Protein AF-A0A2P4SYY4-F1 (afdb_monomer)

Foldseek 3Di:
DDDDDDDDPPPDPDDDVVNVVLVVVLQVCLVCLVVLVVVLVCLVVCVCVVPDPPVRSVVSNVVSVVSSCCSVPVVVD

Sequence (77 aa):
MKDGDGGPRHSSPPPSDGDRLFAQKCRELRGFIRPLTELLNGLRMGRYDKGLSSFQQSVAMDRIQRIIGVLQKPEMG

Mean predicted aligned error: 9.88 Å

Structure (mmCIF, N/CA/C/O backbone):
data_AF-A0A2P4SYY4-F1
#
_entry.id   AF-A0A2P4SYY4-F1
#
loop_
_atom_site.group_PDB
_atom_site.id
_atom_site.type_symbol
_atom_site.label_atom_id
_atom_site.label_alt_id
_atom_site.label_comp_id
_atom_site.label_asym_id
_atom_site.label_entity_id
_atom_site.label_seq_id
_atom_site.pdbx_PDB_ins_code
_atom_site.Cartn_x
_atom_site.Cartn_y
_atom_site.Cartn_z
_atom_site.occupancy
_atom_site.B_iso_or_equiv
_atom_site.auth_seq_id
_atom_site.auth_comp_id
_atom_site.auth_asym_id
_atom_site.auth_atom_id
_atom_site.pdbx_PDB_model_num
ATOM 1 N N . MET A 1 1 ? 35.804 31.218 -33.613 1.00 49.00 1 MET A N 1
ATOM 2 C CA . MET A 1 1 ? 34.345 31.473 -33.544 1.00 49.00 1 MET A CA 1
ATOM 3 C C . MET A 1 1 ? 33.681 30.158 -33.926 1.00 49.00 1 MET A C 1
ATOM 5 O O . MET A 1 1 ? 33.843 29.766 -35.064 1.00 49.00 1 MET A O 1
ATOM 9 N N . LYS A 1 2 ? 33.020 29.383 -33.070 1.00 49.72 2 LYS A N 1
ATOM 10 C CA . LYS A 1 2 ? 32.401 29.633 -31.767 1.00 49.72 2 LYS A CA 1
ATOM 11 C C . LYS A 1 2 ? 32.147 28.233 -31.175 1.00 49.72 2 LYS A C 1
ATOM 13 O O . LYS A 1 2 ? 31.231 27.560 -31.631 1.00 49.72 2 LYS A O 1
ATOM 18 N N . ASP A 1 3 ? 32.986 27.775 -30.250 1.00 45.47 3 ASP A N 1
ATOM 19 C CA . ASP A 1 3 ? 32.797 26.488 -29.572 1.00 45.47 3 ASP A CA 1
ATOM 20 C C . ASP A 1 3 ? 31.665 26.642 -28.555 1.00 45.47 3 ASP A C 1
ATOM 22 O O . ASP A 1 3 ? 31.788 27.356 -27.560 1.00 45.47 3 ASP A O 1
ATOM 26 N N . GLY A 1 4 ? 30.515 26.052 -28.863 1.00 63.50 4 GLY A N 1
ATOM 27 C CA . GLY A 1 4 ? 29.329 26.130 -28.027 1.00 63.50 4 GLY A CA 1
ATOM 28 C C . GLY A 1 4 ? 28.399 24.959 -28.291 1.00 63.50 4 GLY A C 1
ATOM 29 O O . GLY A 1 4 ? 27.568 25.051 -29.183 1.00 63.50 4 GLY A O 1
ATOM 30 N N . ASP A 1 5 ? 28.559 23.899 -27.502 1.00 49.47 5 ASP A N 1
ATOM 31 C CA . ASP A 1 5 ? 27.548 22.900 -27.122 1.00 49.47 5 ASP A CA 1
ATOM 32 C C . ASP A 1 5 ? 28.206 22.040 -26.020 1.00 49.47 5 ASP A C 1
ATOM 34 O O . ASP A 1 5 ? 29.348 21.627 -26.177 1.00 49.47 5 ASP A O 1
ATOM 38 N N . GLY A 1 6 ? 27.683 21.767 -24.831 1.00 50.88 6 GLY A N 1
ATOM 39 C CA . GLY A 1 6 ? 26.356 21.904 -24.263 1.00 50.88 6 GLY A CA 1
ATOM 40 C C . GLY A 1 6 ? 26.305 20.912 -23.093 1.00 50.88 6 GLY A C 1
ATOM 41 O O . GLY A 1 6 ? 26.134 19.730 -23.337 1.00 50.88 6 GLY A O 1
ATOM 42 N N . GLY A 1 7 ? 26.515 21.395 -21.857 1.00 52.59 7 GLY A N 1
ATOM 43 C CA . GLY A 1 7 ? 26.188 20.778 -20.550 1.00 52.59 7 GLY A CA 1
ATOM 44 C C . GLY A 1 7 ? 26.642 19.333 -20.219 1.00 52.59 7 GLY A C 1
ATOM 45 O O . GLY A 1 7 ? 26.642 18.446 -21.066 1.00 52.59 7 GLY A O 1
ATOM 46 N N . PRO A 1 8 ? 26.952 19.011 -18.945 1.00 50.66 8 PRO A N 1
ATOM 47 C CA . PRO A 1 8 ? 27.161 17.625 -18.543 1.00 50.66 8 PRO A CA 1
ATOM 48 C C . PRO A 1 8 ? 25.835 16.873 -18.694 1.00 50.66 8 PRO A C 1
ATOM 50 O O . PRO A 1 8 ? 24.892 17.055 -17.923 1.00 50.66 8 PRO A O 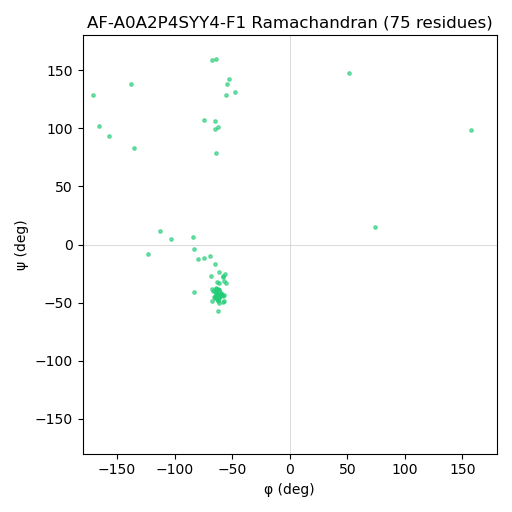1
ATOM 53 N N . ARG A 1 9 ? 25.742 16.024 -19.721 1.00 55.03 9 ARG A N 1
ATOM 54 C CA . ARG A 1 9 ? 24.670 15.037 -19.832 1.00 55.03 9 ARG A CA 1
ATOM 55 C C . ARG A 1 9 ? 24.880 14.087 -18.660 1.00 55.03 9 ARG A C 1
ATOM 57 O O . ARG A 1 9 ? 25.753 13.227 -18.717 1.00 55.03 9 ARG A O 1
ATOM 64 N N . HIS A 1 10 ? 24.124 14.278 -17.583 1.00 56.06 10 HIS A N 1
ATOM 65 C CA . HIS A 1 10 ? 23.987 13.295 -16.516 1.00 56.06 10 HIS A CA 1
ATOM 66 C C . HIS A 1 10 ? 23.314 12.059 -17.119 1.00 56.06 10 HIS A C 1
ATOM 68 O O . HIS A 1 10 ? 22.104 11.872 -17.026 1.00 56.06 10 HIS A O 1
ATOM 74 N N . SER A 1 11 ? 24.101 11.252 -17.827 1.00 56.44 11 SER A N 1
ATOM 75 C CA . SER A 1 11 ? 23.737 9.910 -18.236 1.00 56.44 11 SER A CA 1
ATOM 76 C C . SER A 1 11 ? 23.525 9.130 -16.953 1.00 56.44 11 SER A C 1
ATOM 78 O O . SER A 1 11 ? 24.483 8.767 -16.270 1.00 56.44 11 SER A O 1
ATOM 80 N N . SER A 1 12 ? 22.256 8.948 -16.597 1.00 63.38 12 SER A N 1
ATOM 81 C CA . SER A 1 12 ? 21.845 7.991 -15.582 1.00 63.38 12 SER A CA 1
ATOM 82 C C . SER A 1 12 ? 22.559 6.676 -15.906 1.00 63.38 12 SER A C 1
ATOM 84 O O . SER A 1 12 ? 22.564 6.285 -17.082 1.00 63.38 12 SER A O 1
ATOM 86 N N . PRO A 1 13 ? 23.213 6.024 -14.930 1.00 63.44 13 PRO A N 1
ATOM 87 C CA . PRO A 1 13 ? 23.817 4.728 -15.182 1.00 63.44 13 PRO A CA 1
ATOM 88 C C . PRO A 1 13 ? 22.753 3.796 -15.782 1.00 63.44 13 PRO A C 1
ATOM 90 O O . PRO A 1 13 ? 21.575 3.904 -15.417 1.00 63.44 13 PRO A O 1
ATOM 93 N N . PRO A 1 14 ? 23.128 2.934 -16.743 1.00 65.44 14 PRO A N 1
ATOM 94 C CA . PRO A 1 14 ? 22.183 1.996 -17.325 1.00 65.44 14 PRO A CA 1
ATOM 95 C C . PRO A 1 14 ? 21.540 1.174 -16.197 1.00 65.44 14 PRO A C 1
ATOM 97 O O . PRO A 1 14 ? 22.247 0.797 -15.259 1.00 65.44 14 PRO A O 1
ATOM 100 N N . PRO A 1 15 ? 20.219 0.925 -16.261 1.00 68.62 15 PRO A N 1
ATOM 101 C CA . PRO A 1 15 ? 19.512 0.209 -15.210 1.00 68.62 15 PRO A CA 1
ATOM 102 C C . PRO A 1 15 ? 20.181 -1.141 -14.979 1.00 68.62 15 PRO A C 1
ATOM 104 O O . PRO A 1 15 ? 20.410 -1.902 -15.925 1.00 68.62 15 PRO A O 1
ATOM 107 N N . SER A 1 16 ? 20.496 -1.417 -13.718 1.00 81.50 16 SER A N 1
ATOM 108 C CA . SER A 1 16 ? 21.088 -2.686 -13.314 1.00 81.50 16 SER A CA 1
ATOM 109 C C . SER A 1 16 ? 20.092 -3.815 -13.583 1.00 81.50 16 SER A C 1
ATOM 111 O O . SER A 1 16 ? 18.880 -3.590 -13.657 1.00 81.50 16 SER A O 1
ATOM 113 N N . ASP A 1 17 ? 20.555 -5.063 -13.674 1.00 82.06 17 ASP A N 1
ATOM 114 C CA . ASP A 1 17 ? 19.634 -6.199 -13.832 1.00 82.06 17 ASP A CA 1
ATOM 115 C C . ASP A 1 17 ? 18.601 -6.268 -12.690 1.00 82.06 17 ASP A C 1
ATOM 117 O O . ASP A 1 17 ? 17.443 -6.617 -12.921 1.00 82.06 17 ASP A O 1
ATOM 121 N N . GLY A 1 18 ? 18.977 -5.823 -11.484 1.00 82.62 18 GLY A N 1
ATOM 122 C CA . GLY A 1 18 ? 18.058 -5.633 -10.359 1.00 82.62 18 GLY A CA 1
ATOM 123 C C . GLY A 1 18 ? 16.923 -4.642 -10.650 1.00 82.62 18 GLY A C 1
ATOM 124 O O . GLY A 1 18 ? 15.767 -4.951 -10.364 1.00 82.62 18 GLY A O 1
ATOM 125 N N . ASP A 1 19 ? 17.215 -3.507 -11.290 1.00 82.81 19 ASP A N 1
ATOM 126 C CA . ASP A 1 19 ? 16.215 -2.489 -11.647 1.00 82.81 19 ASP A CA 1
ATOM 127 C C . ASP A 1 19 ? 15.246 -3.016 -12.712 1.00 82.81 19 ASP A C 1
ATOM 129 O O . ASP A 1 19 ? 14.038 -2.774 -12.653 1.00 82.81 19 ASP A O 1
ATOM 133 N N . ARG A 1 20 ? 15.758 -3.798 -13.673 1.00 83.75 20 ARG A N 1
ATOM 134 C CA . ARG A 1 20 ? 14.935 -4.443 -14.709 1.00 83.75 20 ARG A CA 1
ATOM 135 C C . ARG A 1 20 ? 13.978 -5.467 -14.101 1.00 83.75 20 ARG A C 1
ATOM 137 O O . ARG A 1 20 ? 12.789 -5.453 -14.425 1.00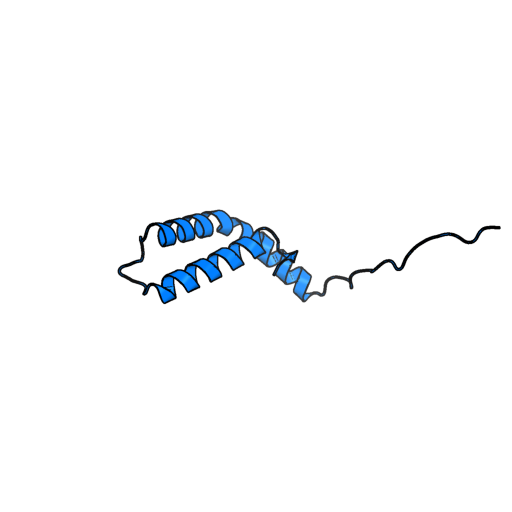 83.75 20 ARG A O 1
ATOM 144 N N . LEU A 1 21 ? 14.473 -6.315 -13.197 1.00 86.69 21 LEU A N 1
ATOM 145 C CA . LEU A 1 21 ? 13.663 -7.302 -12.47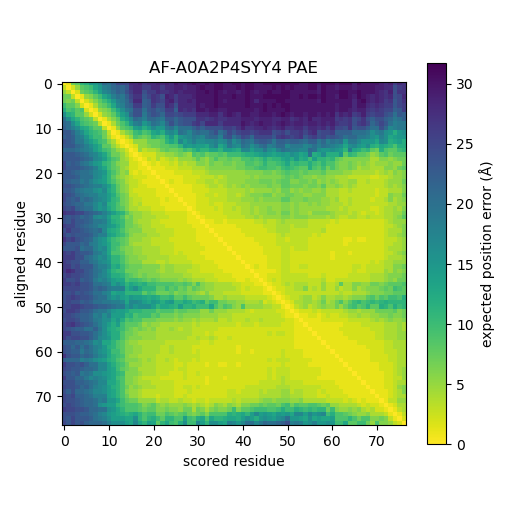6 1.00 86.69 21 LEU A CA 1
ATOM 146 C C . LEU A 1 21 ? 12.622 -6.630 -11.573 1.00 86.69 21 LEU A C 1
ATOM 148 O O . LEU A 1 21 ? 11.468 -7.059 -11.522 1.00 86.69 21 LEU A O 1
ATOM 152 N N . PHE A 1 22 ? 12.999 -5.544 -10.900 1.00 86.25 22 PHE A N 1
ATOM 153 C CA . PHE A 1 22 ? 12.084 -4.761 -10.078 1.00 86.25 22 PHE A CA 1
ATOM 154 C C . PHE A 1 22 ? 10.969 -4.124 -10.913 1.00 86.25 22 PHE A C 1
ATOM 156 O O . PHE A 1 22 ? 9.791 -4.258 -10.574 1.00 86.25 22 PHE A O 1
ATOM 163 N N . ALA A 1 23 ? 11.312 -3.494 -12.041 1.00 84.38 23 ALA A N 1
ATOM 164 C CA . ALA A 1 23 ? 10.344 -2.897 -12.956 1.00 84.38 23 ALA A CA 1
ATOM 165 C C . ALA A 1 23 ? 9.381 -3.944 -13.540 1.00 84.38 23 ALA A C 1
ATOM 167 O O . ALA A 1 23 ? 8.178 -3.687 -13.654 1.00 84.38 23 ALA A O 1
ATOM 168 N N . GLN A 1 24 ? 9.886 -5.139 -13.866 1.00 87.81 24 GLN A N 1
ATOM 169 C CA . GLN A 1 24 ? 9.063 -6.265 -14.302 1.00 87.81 24 GLN A CA 1
ATOM 170 C C . GLN A 1 24 ? 8.069 -6.677 -13.211 1.00 87.81 24 GLN A C 1
ATOM 172 O O . GLN A 1 24 ? 6.864 -6.715 -13.463 1.00 87.81 24 GLN A O 1
ATOM 177 N N . LYS A 1 25 ? 8.546 -6.887 -11.982 1.00 88.44 25 LYS A N 1
ATOM 178 C CA . LYS A 1 25 ? 7.691 -7.289 -10.862 1.00 88.44 25 LYS A CA 1
ATOM 179 C C . LYS A 1 25 ? 6.662 -6.214 -10.505 1.00 88.44 25 LYS A C 1
ATOM 181 O O . LYS A 1 25 ? 5.511 -6.538 -10.228 1.00 88.44 25 LYS A O 1
ATOM 186 N N . CYS A 1 26 ? 7.028 -4.932 -10.575 1.00 88.25 26 CYS A N 1
ATOM 187 C CA . CYS A 1 26 ? 6.086 -3.822 -10.402 1.00 88.25 26 CYS A CA 1
ATOM 188 C C . CYS A 1 26 ? 4.992 -3.831 -11.474 1.00 88.25 26 CYS A C 1
ATOM 190 O O . CYS A 1 26 ? 3.830 -3.573 -11.166 1.00 88.25 26 CYS A O 1
ATOM 192 N N . ARG A 1 27 ? 5.335 -4.162 -12.726 1.00 86.75 27 ARG A N 1
ATOM 193 C CA . ARG A 1 27 ? 4.359 -4.279 -13.815 1.00 86.75 27 ARG A CA 1
ATOM 194 C C . ARG A 1 27 ? 3.354 -5.401 -13.553 1.00 86.75 27 ARG A C 1
ATOM 196 O O . ARG A 1 27 ? 2.164 -5.177 -13.748 1.00 86.75 27 ARG A O 1
ATOM 203 N N . GLU A 1 28 ? 3.811 -6.556 -13.079 1.00 90.81 28 GLU A N 1
ATOM 204 C CA . GLU A 1 28 ? 2.935 -7.671 -12.690 1.00 90.81 28 GLU A CA 1
ATOM 205 C C . GLU A 1 28 ? 2.051 -7.298 -11.493 1.00 90.81 28 GLU A C 1
ATOM 207 O O . GLU A 1 28 ? 0.839 -7.516 -11.496 1.00 90.81 28 GLU A O 1
ATOM 212 N N . LEU A 1 29 ? 2.642 -6.651 -10.487 1.00 91.44 29 LEU A N 1
ATOM 213 C CA . LEU A 1 29 ? 1.944 -6.257 -9.269 1.00 91.44 29 LEU A CA 1
ATOM 214 C C . LEU A 1 29 ? 1.000 -5.059 -9.460 1.00 91.44 29 LEU A C 1
ATOM 216 O O . LEU A 1 29 ? 0.159 -4.802 -8.600 1.00 91.44 29 LEU A O 1
ATOM 220 N N . ARG A 1 30 ? 1.064 -4.347 -10.591 1.00 88.81 30 ARG A N 1
ATOM 221 C CA . ARG A 1 30 ? 0.210 -3.185 -10.894 1.00 88.81 30 ARG A CA 1
ATOM 222 C C . ARG A 1 30 ? -1.288 -3.517 -10.850 1.00 88.81 30 ARG A C 1
ATOM 224 O O . ARG A 1 30 ? -2.095 -2.653 -10.505 1.00 88.81 30 ARG A O 1
ATOM 231 N N . GLY A 1 31 ? -1.663 -4.772 -11.114 1.00 91.94 31 GLY A N 1
ATOM 232 C CA . GLY A 1 31 ? -3.037 -5.266 -10.953 1.00 91.94 31 GLY A CA 1
ATOM 233 C C . GLY A 1 31 ? -3.561 -5.195 -9.511 1.00 91.94 31 GLY A C 1
ATOM 234 O O . GLY A 1 31 ? -4.764 -5.057 -9.298 1.00 91.94 31 GLY A O 1
ATOM 235 N N . PHE A 1 32 ? -2.668 -5.190 -8.516 1.00 93.94 32 PHE A N 1
ATOM 236 C CA . PHE A 1 32 ? -3.025 -5.098 -7.101 1.00 93.94 32 PHE A CA 1
ATOM 237 C C . PHE A 1 32 ? -3.271 -3.664 -6.615 1.00 93.94 32 PHE A C 1
ATOM 239 O O . PHE A 1 32 ? -3.712 -3.479 -5.484 1.00 93.94 32 PHE A O 1
ATOM 246 N N . ILE A 1 33 ? -3.071 -2.633 -7.446 1.00 92.94 33 ILE A N 1
ATOM 247 C CA . ILE A 1 33 ? -3.321 -1.238 -7.039 1.00 92.94 33 ILE A CA 1
ATOM 248 C C . ILE A 1 33 ? -4.768 -1.041 -6.572 1.00 92.94 33 ILE A C 1
ATOM 250 O O . ILE A 1 33 ? -5.001 -0.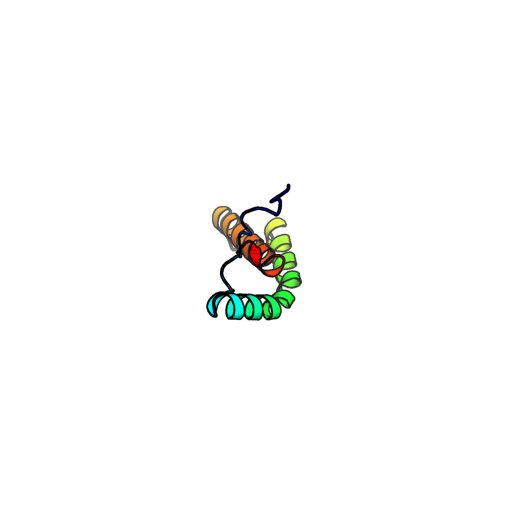393 -5.550 1.00 92.94 33 ILE A O 1
ATOM 254 N N . ARG A 1 34 ? -5.742 -1.615 -7.292 1.00 94.25 34 ARG A N 1
ATOM 255 C CA . ARG A 1 34 ? -7.164 -1.531 -6.927 1.00 94.25 34 ARG A CA 1
ATOM 256 C C . ARG A 1 34 ? -7.454 -2.195 -5.573 1.00 94.25 34 ARG A C 1
ATOM 258 O O . ARG A 1 34 ? -7.882 -1.468 -4.677 1.00 94.25 34 ARG A O 1
ATOM 265 N N . PRO A 1 35 ? -7.150 -3.491 -5.362 1.00 96.00 35 PRO A N 1
ATOM 266 C CA . PRO A 1 35 ? -7.418 -4.131 -4.075 1.00 96.00 35 PRO A CA 1
ATOM 267 C C . PRO A 1 35 ? -6.621 -3.512 -2.916 1.00 96.00 35 PRO A C 1
ATOM 269 O O . PRO A 1 35 ? -7.144 -3.423 -1.808 1.00 96.00 35 PRO A O 1
ATOM 272 N N . LEU A 1 36 ? -5.399 -3.011 -3.145 1.00 95.88 36 LEU A N 1
ATOM 273 C CA . LEU A 1 36 ? -4.636 -2.288 -2.118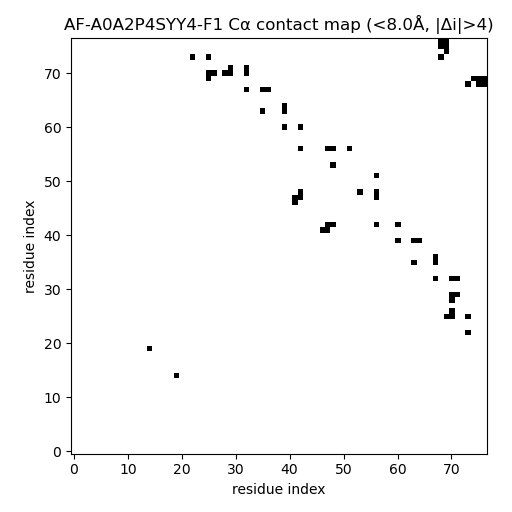 1.00 95.88 36 LEU A CA 1
ATOM 274 C C . LEU A 1 36 ? -5.293 -0.951 -1.745 1.00 95.88 36 LEU A C 1
ATOM 276 O O . LEU A 1 36 ? -5.357 -0.605 -0.567 1.00 95.88 36 LEU A O 1
ATOM 280 N N . THR A 1 37 ? -5.819 -0.213 -2.725 1.00 95.38 37 THR A N 1
ATOM 281 C CA . THR A 1 37 ? -6.570 1.030 -2.474 1.00 95.38 37 THR A CA 1
ATOM 282 C C . THR A 1 37 ? -7.854 0.754 -1.690 1.00 95.38 37 THR A C 1
ATOM 284 O O . THR A 1 37 ? -8.187 1.484 -0.757 1.00 95.38 37 THR A O 1
ATOM 287 N N . GLU A 1 38 ? -8.570 -0.320 -2.027 1.00 96.00 38 GLU A N 1
ATOM 288 C CA . GLU A 1 38 ? -9.773 -0.739 -1.300 1.00 96.00 38 GLU A CA 1
ATOM 289 C C . GLU A 1 38 ? -9.458 -1.168 0.137 1.00 96.00 38 GLU A C 1
ATOM 291 O O . GLU A 1 38 ? -10.183 -0.798 1.064 1.00 96.00 38 GLU A O 1
ATOM 296 N N . LEU A 1 39 ? -8.349 -1.886 0.343 1.00 95.44 39 LEU A N 1
ATOM 297 C CA . LEU A 1 39 ? -7.857 -2.251 1.669 1.00 95.44 39 LEU A CA 1
ATOM 298 C C . LEU A 1 39 ? -7.513 -1.008 2.501 1.00 95.44 39 LEU A C 1
ATOM 300 O O . LEU A 1 39 ? -7.933 -0.906 3.654 1.00 95.44 39 LEU A O 1
ATOM 304 N N . LEU A 1 40 ? -6.811 -0.040 1.905 1.00 95.31 40 LEU A N 1
ATOM 305 C CA . LEU A 1 40 ? -6.464 1.227 2.549 1.00 95.31 40 LEU A CA 1
ATOM 306 C C . LEU A 1 40 ? -7.712 2.018 2.959 1.00 95.31 40 LEU A C 1
ATOM 308 O O . LEU A 1 40 ? -7.779 2.530 4.074 1.00 95.31 40 LEU A O 1
ATOM 312 N N . ASN A 1 41 ? -8.723 2.092 2.091 1.00 95.31 41 ASN A N 1
ATOM 313 C CA . ASN A 1 41 ? -9.997 2.728 2.428 1.00 95.31 41 ASN A CA 1
ATOM 314 C C . ASN A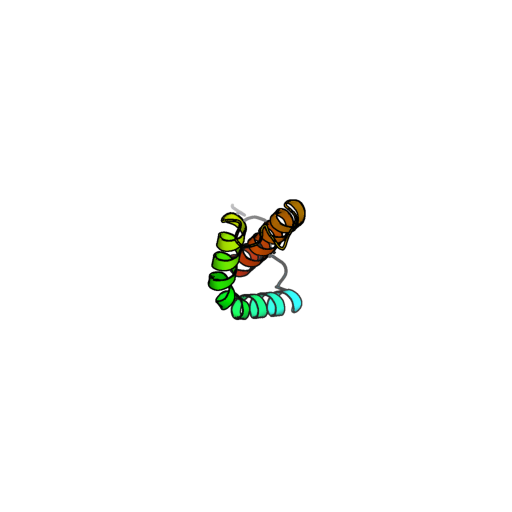 1 41 ? -10.727 1.981 3.553 1.00 95.31 41 ASN A C 1
ATOM 316 O O . ASN A 1 41 ? -11.272 2.619 4.449 1.00 95.31 41 ASN A O 1
ATOM 320 N N . GLY A 1 42 ? -10.681 0.645 3.565 1.00 94.12 42 GLY A N 1
ATOM 321 C CA . GLY A 1 42 ? -11.200 -0.162 4.671 1.00 94.12 42 GLY A CA 1
ATOM 322 C C . GLY A 1 42 ? -10.510 0.141 6.005 1.00 94.12 42 GLY A C 1
ATOM 323 O O . GLY A 1 42 ? -11.191 0.292 7.018 1.00 94.12 42 GLY A O 1
ATOM 324 N N . LEU A 1 43 ? -9.181 0.292 6.006 1.00 93.31 43 LEU A N 1
ATOM 325 C CA . LEU A 1 43 ? -8.414 0.719 7.183 1.00 93.31 43 LEU A CA 1
ATOM 326 C C . LEU A 1 43 ? -8.829 2.117 7.655 1.00 93.31 43 LEU A C 1
ATOM 328 O O . LEU A 1 43 ? -9.103 2.293 8.837 1.00 93.31 43 LEU A O 1
ATOM 332 N N . ARG A 1 44 ? -8.970 3.082 6.736 1.00 91.44 44 ARG A N 1
ATOM 333 C CA . ARG A 1 44 ? -9.426 4.452 7.049 1.00 91.44 44 ARG A CA 1
ATOM 334 C C . ARG A 1 44 ? -10.831 4.508 7.641 1.00 91.44 44 ARG A C 1
ATOM 336 O O . ARG A 1 44 ? -11.114 5.395 8.434 1.00 91.44 44 ARG A O 1
ATOM 343 N N . MET A 1 45 ? -11.708 3.597 7.229 1.00 93.56 45 MET A N 1
ATOM 344 C CA . MET A 1 45 ? -13.087 3.507 7.717 1.00 93.56 45 MET A CA 1
ATOM 345 C C . MET A 1 45 ? -13.218 2.711 9.025 1.00 93.56 45 MET A C 1
ATOM 347 O O . MET A 1 45 ? -14.336 2.423 9.441 1.00 93.56 45 MET A O 1
ATOM 351 N N . GLY A 1 46 ? -12.110 2.304 9.654 1.00 90.19 46 GLY A N 1
ATOM 352 C CA . GLY A 1 46 ? -12.151 1.564 10.917 1.00 90.19 46 GLY A CA 1
ATOM 353 C C . GLY A 1 46 ? -12.585 0.101 10.776 1.00 90.19 46 GLY A C 1
ATOM 354 O O . GLY A 1 46 ? -12.882 -0.566 11.766 1.00 90.19 46 GLY A O 1
ATOM 355 N N . ARG A 1 47 ? -12.581 -0.467 9.555 1.00 91.75 47 ARG A N 1
ATOM 356 C CA . ARG A 1 47 ? -12.974 -1.876 9.314 1.00 91.75 47 ARG A CA 1
ATOM 357 C C . ARG A 1 47 ? -12.144 -2.868 10.143 1.00 91.75 47 ARG A C 1
ATOM 359 O O . ARG A 1 47 ? -12.609 -3.967 10.426 1.00 91.75 47 ARG A O 1
ATOM 366 N N . TYR A 1 48 ? -10.931 -2.476 10.532 1.00 87.94 48 TYR A N 1
ATOM 367 C CA . TYR A 1 48 ? -9.974 -3.312 11.257 1.00 87.94 48 TYR A CA 1
ATOM 368 C C . TYR A 1 48 ? -9.710 -2.853 12.702 1.00 87.94 48 TYR A C 1
ATOM 370 O O . TYR A 1 48 ? -8.796 -3.384 13.325 1.00 87.94 48 TYR A O 1
ATOM 378 N N . ASP A 1 49 ? -10.498 -1.926 13.263 1.00 87.38 49 ASP A N 1
ATOM 379 C CA . ASP A 1 49 ? -10.296 -1.414 14.639 1.00 87.38 49 ASP A CA 1
ATOM 380 C C . ASP A 1 49 ? -10.336 -2.508 15.714 1.00 87.38 49 ASP A C 1
ATOM 382 O O . ASP A 1 49 ? -9.691 -2.406 16.752 1.00 87.38 49 ASP A O 1
ATOM 386 N N . LYS A 1 50 ? -11.074 -3.595 15.467 1.00 88.00 50 LYS A N 1
ATOM 387 C CA . LYS A 1 50 ? -11.161 -4.733 16.397 1.00 88.00 50 LYS A CA 1
ATOM 388 C C . LYS A 1 50 ? -9.963 -5.686 16.324 1.00 88.00 50 LYS A C 1
ATOM 390 O O . LYS A 1 50 ? -9.853 -6.563 17.172 1.00 88.00 50 LYS A O 1
ATOM 395 N N . GLY A 1 51 ? -9.115 -5.567 15.300 1.00 87.38 51 GLY A N 1
ATOM 396 C CA . GLY A 1 51 ? -8.019 -6.506 15.028 1.00 87.38 51 GLY A CA 1
ATOM 397 C C . GLY A 1 51 ? -6.633 -5.869 14.968 1.00 87.38 51 GLY A C 1
ATOM 398 O O . GLY A 1 51 ? -5.646 -6.594 14.881 1.00 87.38 51 GLY A O 1
ATOM 399 N N . LEU A 1 52 ? -6.544 -4.540 15.002 1.00 91.12 52 LEU A N 1
ATOM 400 C CA . LEU A 1 52 ? -5.294 -3.792 14.933 1.00 91.12 52 LEU A CA 1
ATOM 401 C C . LEU A 1 52 ? -5.334 -2.642 15.937 1.00 91.12 52 LEU A C 1
ATOM 403 O O . LEU A 1 52 ? -6.334 -1.937 16.031 1.00 91.12 52 LEU A O 1
ATOM 407 N N . SER A 1 53 ? -4.228 -2.413 16.646 1.00 92.25 53 SER A N 1
ATOM 408 C CA . SER A 1 53 ? -4.071 -1.186 17.430 1.00 92.25 53 SER A CA 1
ATOM 409 C C . SER A 1 53 ? -3.955 0.033 16.510 1.00 92.25 53 SER A C 1
ATOM 411 O O . SER A 1 53 ? -3.526 -0.087 15.360 1.00 92.25 53 SER A O 1
ATOM 413 N N . SER A 1 54 ? -4.241 1.231 17.026 1.00 89.06 54 SER A N 1
ATOM 414 C CA . SER A 1 54 ? -4.127 2.478 16.251 1.00 89.06 54 SER A CA 1
ATOM 415 C C . SER A 1 54 ? -2.730 2.682 15.651 1.00 89.06 54 SER A C 1
ATOM 417 O O . SER A 1 54 ? -2.581 3.194 14.538 1.00 89.06 54 SER A O 1
ATOM 419 N N . PHE A 1 55 ? -1.690 2.220 16.352 1.00 93.19 55 PHE A N 1
ATOM 420 C CA . PHE A 1 55 ? -0.328 2.219 15.824 1.00 93.19 55 PHE A CA 1
ATOM 421 C C . PHE A 1 55 ? -0.171 1.241 14.653 1.00 93.19 55 PHE A C 1
ATOM 423 O O . PHE A 1 55 ? 0.332 1.620 13.597 1.00 93.19 55 PHE A O 1
ATOM 430 N N . GLN A 1 56 ? -0.645 0.000 14.800 1.00 94.44 56 GLN A N 1
ATOM 431 C CA . GLN A 1 56 ? -0.582 -0.998 13.731 1.00 94.44 56 GLN A CA 1
ATOM 432 C C . GLN A 1 56 ? -1.380 -0.571 12.498 1.00 94.44 56 GLN A C 1
ATOM 434 O O . GLN A 1 56 ? -0.914 -0.783 11.383 1.00 94.44 56 GLN A O 1
ATOM 439 N N . GLN A 1 57 ? -2.537 0.067 12.678 1.00 92.88 57 GLN A N 1
ATOM 440 C CA . GLN A 1 57 ? -3.311 0.636 11.576 1.00 92.88 57 GLN A CA 1
ATOM 441 C C . GLN A 1 57 ? -2.524 1.723 10.850 1.00 92.88 57 GLN A C 1
ATOM 443 O O . GLN A 1 57 ? -2.418 1.677 9.629 1.00 92.88 57 GLN A O 1
ATOM 448 N N . SER A 1 58 ? -1.919 2.653 11.590 1.00 94.19 58 SER A N 1
ATOM 449 C CA . SER A 1 58 ? -1.141 3.750 11.004 1.00 94.19 58 SER A CA 1
ATOM 450 C C . SER A 1 58 ? 0.049 3.222 10.200 1.00 94.19 58 SER A C 1
ATOM 452 O O . SER A 1 58 ? 0.263 3.630 9.059 1.00 94.19 58 SER A O 1
ATOM 454 N N . VAL A 1 59 ? 0.775 2.245 10.754 1.00 95.81 59 VAL A N 1
ATOM 455 C CA . VAL A 1 59 ? 1.873 1.571 10.052 1.00 95.81 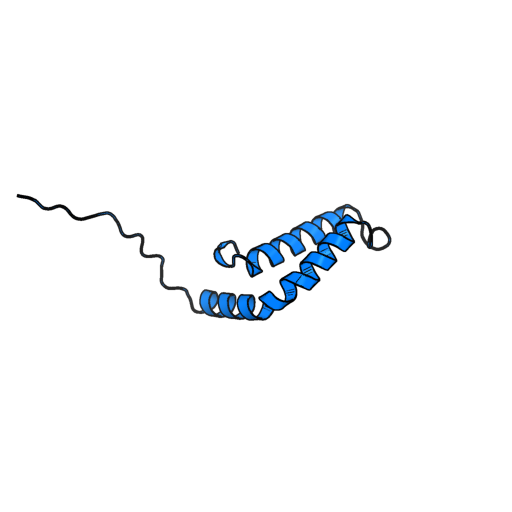59 VAL A CA 1
ATOM 456 C C . VAL A 1 59 ? 1.350 0.805 8.838 1.00 95.81 59 VAL A C 1
ATOM 458 O O . VAL A 1 59 ? 1.923 0.918 7.761 1.00 95.81 59 VAL A O 1
ATOM 461 N N . ALA A 1 60 ? 0.257 0.050 8.961 1.00 95.19 60 ALA A N 1
ATOM 462 C CA . ALA A 1 60 ? -0.317 -0.688 7.838 1.00 95.19 60 ALA A CA 1
ATOM 463 C C . ALA A 1 60 ? -0.721 0.251 6.691 1.00 95.19 60 ALA A C 1
ATOM 465 O O . ALA A 1 60 ? -0.430 -0.034 5.530 1.00 95.19 60 ALA A O 1
ATOM 466 N N . MET A 1 61 ? -1.335 1.389 7.014 1.00 95.81 61 MET A N 1
ATOM 467 C CA . MET A 1 61 ? -1.719 2.411 6.044 1.00 95.81 61 MET A CA 1
ATOM 468 C C . MET A 1 61 ? -0.500 3.004 5.331 1.00 95.81 61 MET A C 1
ATOM 470 O O . MET A 1 61 ? -0.508 3.060 4.102 1.00 95.81 61 MET A O 1
ATOM 474 N N . ASP A 1 62 ? 0.555 3.365 6.070 1.00 95.62 62 ASP A N 1
ATOM 475 C CA . ASP A 1 62 ? 1.824 3.850 5.503 1.00 95.62 62 ASP A CA 1
ATOM 476 C C . ASP A 1 62 ? 2.444 2.820 4.548 1.00 95.62 62 ASP A C 1
ATOM 478 O O . ASP A 1 62 ? 2.755 3.124 3.394 1.00 95.62 62 ASP A O 1
ATOM 482 N N . ARG A 1 63 ? 2.544 1.558 4.984 1.00 96.00 63 ARG A N 1
ATOM 483 C CA . ARG A 1 63 ? 3.124 0.488 4.163 1.00 96.00 63 ARG A CA 1
ATOM 484 C C . ARG A 1 63 ? 2.318 0.245 2.891 1.00 96.00 63 ARG A C 1
ATOM 486 O O . ARG A 1 63 ? 2.911 0.117 1.821 1.00 96.00 63 ARG A O 1
ATOM 493 N N . ILE A 1 64 ? 0.987 0.218 2.978 1.00 95.44 64 ILE A N 1
ATOM 494 C CA . ILE A 1 64 ? 0.114 0.035 1.811 1.00 95.44 64 ILE A CA 1
ATOM 495 C C . ILE A 1 64 ? 0.233 1.223 0.852 1.00 95.44 64 ILE A C 1
ATOM 497 O O . ILE A 1 64 ? 0.381 1.014 -0.352 1.00 95.44 64 ILE A O 1
ATOM 501 N N . GLN A 1 65 ? 0.224 2.458 1.361 1.00 93.94 65 GLN A N 1
ATOM 502 C CA . GLN A 1 65 ? 0.417 3.656 0.540 1.00 93.94 65 GLN A CA 1
ATOM 503 C C . GLN A 1 65 ? 1.763 3.639 -0.1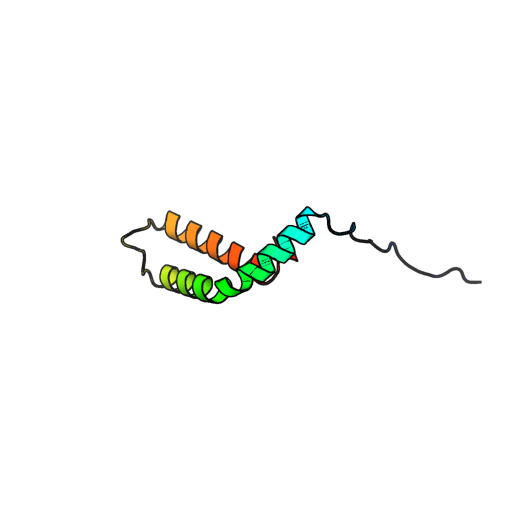79 1.00 93.94 65 GLN A C 1
ATOM 505 O O . GLN A 1 65 ? 1.815 3.946 -1.369 1.00 93.94 65 GLN A O 1
ATOM 510 N N . ARG A 1 66 ? 2.834 3.224 0.504 1.00 93.62 66 ARG A N 1
ATOM 511 C CA . ARG A 1 66 ? 4.167 3.129 -0.092 1.00 93.62 66 ARG A CA 1
ATOM 512 C C . ARG A 1 66 ? 4.214 2.101 -1.218 1.00 93.62 66 ARG A C 1
ATOM 514 O O . ARG A 1 66 ? 4.737 2.404 -2.284 1.00 93.62 66 ARG A O 1
ATOM 521 N N . ILE A 1 67 ? 3.604 0.930 -1.031 1.00 93.19 67 ILE A N 1
ATOM 522 C CA . ILE A 1 67 ? 3.508 -0.091 -2.085 1.00 93.19 67 ILE A CA 1
ATOM 523 C C . ILE A 1 67 ? 2.706 0.442 -3.278 1.00 93.19 67 ILE A C 1
ATOM 525 O O . ILE A 1 67 ? 3.176 0.349 -4.407 1.00 93.19 67 ILE A O 1
ATOM 529 N N . ILE A 1 68 ? 1.530 1.039 -3.056 1.00 93.00 68 ILE A N 1
ATOM 530 C CA . ILE A 1 68 ? 0.731 1.636 -4.141 1.00 93.00 68 ILE A CA 1
ATOM 531 C C . ILE A 1 68 ? 1.546 2.703 -4.883 1.00 93.00 68 ILE A C 1
ATOM 533 O O . ILE A 1 68 ? 1.545 2.720 -6.113 1.00 93.00 68 ILE A O 1
ATOM 537 N N . GLY A 1 69 ? 2.258 3.559 -4.144 1.00 91.75 69 GLY A N 1
ATOM 538 C CA . GLY A 1 69 ? 3.125 4.598 -4.691 1.00 91.75 69 GLY A CA 1
ATOM 539 C C . GLY A 1 69 ? 4.193 4.024 -5.616 1.00 91.75 69 GLY A C 1
ATOM 540 O O . GLY A 1 69 ? 4.296 4.465 -6.755 1.00 91.75 69 GLY A O 1
ATOM 541 N N . VAL A 1 70 ? 4.898 2.979 -5.181 1.00 91.25 70 VAL A N 1
ATOM 542 C CA . VAL A 1 70 ? 5.902 2.267 -5.988 1.00 91.25 70 VAL A CA 1
ATOM 543 C C . VAL A 1 70 ? 5.282 1.593 -7.214 1.00 91.25 70 VAL A C 1
ATOM 545 O O . VAL A 1 70 ? 5.826 1.671 -8.310 1.00 91.25 70 VAL A O 1
ATOM 548 N N . LEU A 1 71 ? 4.114 0.964 -7.079 1.00 90.12 71 LEU A N 1
ATOM 549 C CA . LEU A 1 71 ? 3.443 0.313 -8.210 1.00 90.12 71 LEU A CA 1
ATOM 550 C C . LEU A 1 71 ? 2.922 1.313 -9.256 1.00 90.12 71 LEU A C 1
ATOM 552 O O . LEU A 1 71 ? 2.795 0.965 -10.432 1.00 90.12 71 LEU A O 1
ATOM 556 N N . GLN A 1 72 ? 2.603 2.544 -8.846 1.00 86.12 72 GLN A N 1
ATOM 557 C CA . GLN A 1 72 ? 2.225 3.632 -9.751 1.00 86.12 72 GLN A CA 1
ATOM 558 C C . GLN A 1 72 ? 3.442 4.349 -10.345 1.00 86.12 72 GLN A C 1
ATOM 560 O 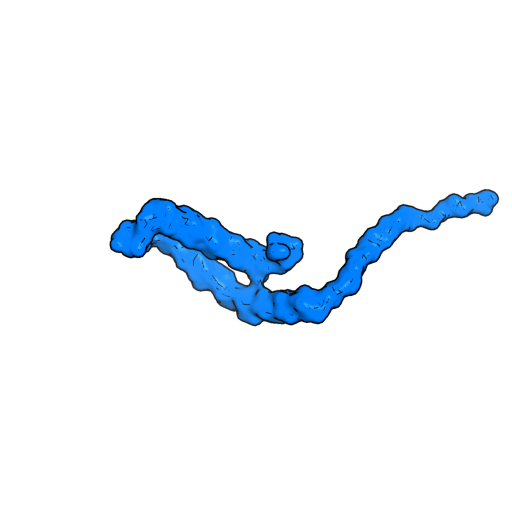O . GLN A 1 72 ? 3.421 4.696 -11.525 1.00 86.12 72 GLN A O 1
ATOM 565 N N . LYS A 1 73 ? 4.470 4.571 -9.523 1.00 84.62 73 LYS A N 1
ATOM 566 C CA . LYS A 1 73 ? 5.705 5.297 -9.828 1.00 84.62 73 LYS A CA 1
ATOM 567 C C . LYS A 1 73 ? 6.904 4.507 -9.288 1.00 84.62 73 LYS A C 1
ATOM 569 O O . LYS A 1 73 ? 7.398 4.806 -8.200 1.00 84.62 73 LYS A O 1
ATOM 574 N N . PRO A 1 74 ? 7.390 3.501 -10.035 1.00 75.19 74 PRO A N 1
ATOM 575 C CA . PRO A 1 74 ? 8.501 2.658 -9.588 1.00 75.19 74 PRO A CA 1
ATOM 576 C C . PRO A 1 74 ? 9.819 3.429 -9.444 1.00 75.19 74 PRO A C 1
ATOM 578 O O . PRO A 1 74 ? 10.714 2.974 -8.748 1.00 75.19 74 PRO A O 1
ATOM 581 N N . GLU A 1 75 ? 9.916 4.619 -10.042 1.00 69.00 75 GLU A N 1
ATOM 582 C CA . GLU A 1 75 ? 11.035 5.561 -9.897 1.00 69.00 75 GLU A CA 1
ATOM 583 C C . GLU A 1 75 ? 11.138 6.223 -8.507 1.00 69.00 75 GLU A C 1
ATOM 585 O O . GLU A 1 75 ? 12.128 6.888 -8.225 1.00 69.00 75 GLU A O 1
ATOM 590 N N . MET A 1 76 ? 10.125 6.062 -7.645 1.00 66.00 76 MET A N 1
ATOM 591 C CA . MET A 1 76 ? 10.112 6.585 -6.268 1.00 66.00 76 MET A CA 1
ATOM 592 C C . MET A 1 76 ? 10.392 5.514 -5.195 1.00 66.00 76 MET A C 1
ATOM 594 O O . MET A 1 76 ? 10.247 5.803 -4.004 1.00 66.00 76 MET A O 1
ATOM 598 N N . GLY A 1 77 ? 10.700 4.279 -5.608 1.00 60.88 77 GLY A N 1
ATOM 599 C CA . GLY A 1 77 ? 10.883 3.111 -4.734 1.00 60.88 77 GLY A CA 1
ATOM 600 C C . GLY A 1 77 ? 12.253 2.997 -4.097 1.00 60.88 77 GLY A C 1
ATOM 601 O O . GLY A 1 77 ? 13.247 3.301 -4.785 1.00 60.88 77 GLY A O 1
#

Nearest PDB structures (foldseek):
  6t5a-assembly1_A  TM=3.153E-01  e=4.150E+00  Human alphaherpesvirus 1

InterPro domains:
  IPR031373 Circadian-associated transcriptional repressor [PF15673] (15-77)
  IPR031373 Circadian-associated transcriptional repressor [PTHR35441] (7-77)

Organism: Bambusicola thoracicus (NCBI:txid9083)

Secondary structure (DSSP, 8-state):
-----------PPPPPHHHHHHHHHHHHHGGGHHHHHHHHHHHHTTTTTTTS-HHHHHHHHHHHHHHHHHHH-GGG-

pLDDT: mean 82.98, std 15.04, range [45.47, 96.0]

Radius of gyration: 20.03 Å; Cα contacts (8 Å, |Δi|>4): 34; chains: 1; bounding box: 47×39×51 Å

Solvent-accessible surface area (backbone atoms only — not comparable to full-atom values): 4734 Å² total; per-residue (Å²): 140,78,96,82,86,79,78,88,78,81,72,70,75,78,78,48,72,66,53,52,54,49,53,50,51,33,59,67,49,40,74,46,45,61,62,50,52,52,50,46,51,37,54,75,70,50,73,44,60,94,80,40,54,75,66,56,46,53,51,51,44,52,53,50,50,51,51,45,46,26,45,77,40,63,92,77,102